Protein AF-A0A800IKE7-F1 (afdb_monomer)

Mean predicted aligned error: 17.9 Å

Foldseek 3Di:
DPVVVVVVVVVVVVVVVVVVVVVVVVCCVVPVPPPDDPPPDDVDPPPCPPQVAPPPVNLVVVCVVVVDDPVRNVVVVVVRVVVSVVSVCCCVPPVVVVVVVVVVVVVVVVCVVDDPVRNVVVVVVVVCVVVVVPPDDPPDDPDDDPDPDDD

Structure (mmCIF, N/CA/C/O backbone):
data_AF-A0A800IKE7-F1
#
_entry.id   AF-A0A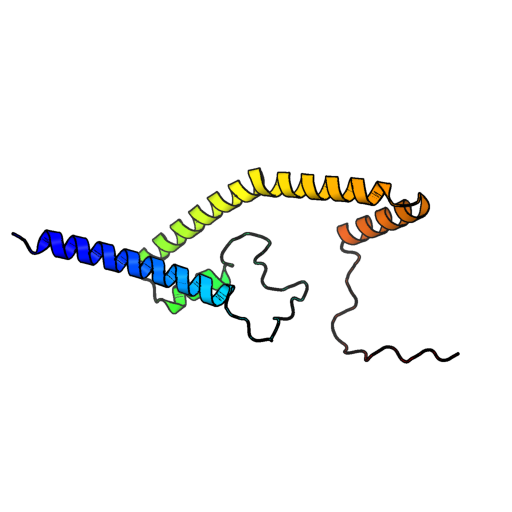800IKE7-F1
#
loop_
_atom_site.group_PDB
_atom_site.id
_atom_site.type_symbol
_atom_site.label_atom_id
_atom_site.label_alt_id
_atom_site.label_comp_id
_atom_site.label_asym_id
_atom_site.label_entity_id
_atom_site.label_seq_id
_atom_site.pdbx_PDB_ins_code
_atom_site.Cartn_x
_atom_site.Cartn_y
_atom_site.Cartn_z
_atom_site.occupancy
_atom_site.B_iso_or_equiv
_atom_site.auth_seq_id
_atom_site.auth_comp_id
_atom_site.auth_asym_id
_atom_site.auth_atom_id
_atom_site.pdbx_PDB_model_num
ATOM 1 N N . MET A 1 1 ? -0.892 15.966 49.482 1.00 48.06 1 MET A N 1
ATOM 2 C CA . MET A 1 1 ? -1.184 16.035 48.029 1.00 48.06 1 MET A CA 1
ATOM 3 C C . MET A 1 1 ? -0.095 15.297 47.233 1.00 48.06 1 MET A C 1
ATOM 5 O O . MET A 1 1 ? 0.552 15.897 46.388 1.00 48.06 1 MET A O 1
ATOM 9 N N . GLU A 1 2 ? 0.133 14.001 47.486 1.00 54.91 2 GLU A N 1
ATOM 10 C CA . GLU A 1 2 ? 1.191 13.219 46.795 1.00 54.91 2 GLU A CA 1
ATOM 11 C C . GLU A 1 2 ? 0.651 12.049 45.953 1.00 54.91 2 GLU A C 1
ATOM 13 O O . GLU A 1 2 ? 1.304 11.617 45.006 1.00 54.91 2 GLU A O 1
ATOM 18 N N . SER A 1 3 ? -0.581 11.592 46.199 1.00 59.31 3 SER A N 1
ATOM 19 C CA . SER A 1 3 ? -1.186 10.450 45.496 1.00 59.31 3 SER A CA 1
ATOM 20 C C . SER A 1 3 ? -1.571 10.732 44.036 1.00 59.31 3 SER A C 1
ATOM 22 O O . SER A 1 3 ? -1.661 9.799 43.240 1.00 59.31 3 SER A O 1
ATOM 24 N N . SER A 1 4 ? -1.759 12.000 43.644 1.00 60.19 4 SER A N 1
ATOM 25 C CA . SER A 1 4 ? -2.216 12.371 42.290 1.00 60.19 4 SER A CA 1
ATOM 26 C C . SER A 1 4 ? -1.124 12.270 41.218 1.00 60.19 4 SER A C 1
ATOM 28 O O . SER A 1 4 ? -1.417 12.014 40.054 1.00 60.19 4 SER A O 1
ATOM 30 N N . ARG A 1 5 ? 0.147 12.466 41.592 1.00 63.19 5 ARG A N 1
ATOM 31 C CA . ARG A 1 5 ? 1.283 12.385 40.652 1.00 63.19 5 ARG A CA 1
ATOM 32 C C . ARG A 1 5 ? 1.666 10.932 40.377 1.00 63.19 5 ARG A C 1
ATOM 34 O O . ARG A 1 5 ? 2.025 10.585 39.257 1.00 63.19 5 ARG A O 1
ATOM 41 N N . TRP A 1 6 ? 1.517 10.083 41.392 1.00 58.62 6 TRP A N 1
ATOM 42 C CA . TRP A 1 6 ? 1.746 8.644 41.302 1.00 58.62 6 TRP A CA 1
ATOM 43 C C . TRP A 1 6 ? 0.639 7.913 40.542 1.00 58.62 6 TRP A C 1
ATOM 45 O O . TRP A 1 6 ? 0.935 7.036 39.740 1.00 58.62 6 TRP A O 1
ATOM 55 N N . THR A 1 7 ? -0.622 8.312 40.719 1.00 65.00 7 THR A N 1
ATOM 56 C CA . THR A 1 7 ? -1.748 7.770 39.937 1.00 65.00 7 THR A CA 1
ATOM 57 C C . THR A 1 7 ? -1.680 8.173 38.465 1.00 65.00 7 THR A C 1
ATOM 59 O O . THR A 1 7 ? -1.923 7.330 37.608 1.00 65.00 7 THR A O 1
ATOM 62 N N . ALA A 1 8 ? -1.267 9.406 38.148 1.00 68.69 8 ALA A N 1
ATOM 63 C CA . ALA A 1 8 ? -1.031 9.828 36.765 1.00 68.69 8 ALA A CA 1
ATOM 64 C C . ALA A 1 8 ? 0.126 9.055 36.103 1.00 68.69 8 ALA A C 1
ATOM 66 O O . ALA A 1 8 ? 0.010 8.641 34.950 1.00 68.69 8 ALA A O 1
ATOM 67 N N . GLY A 1 9 ? 1.215 8.806 36.842 1.00 73.31 9 GLY A N 1
ATOM 68 C CA . GLY A 1 9 ? 2.322 7.963 36.377 1.00 73.31 9 GLY A CA 1
ATOM 69 C C . GLY A 1 9 ? 1.906 6.505 36.156 1.00 73.31 9 GLY A C 1
ATOM 70 O O . GLY A 1 9 ? 2.227 5.926 35.121 1.00 73.31 9 GLY A O 1
ATOM 71 N N . LEU A 1 10 ? 1.129 5.934 37.083 1.00 76.50 10 LEU A N 1
ATOM 72 C CA . LEU A 1 10 ? 0.569 4.584 36.963 1.00 76.50 10 LEU A CA 1
ATOM 73 C C . LEU A 1 10 ? -0.369 4.457 35.766 1.00 76.50 10 LEU A C 1
ATOM 75 O O . LEU A 1 10 ? -0.258 3.491 35.020 1.00 76.50 10 LEU A O 1
ATOM 79 N N . LEU A 1 11 ? -1.246 5.439 35.548 1.00 75.38 11 LEU A N 1
ATOM 80 C CA . LEU A 1 11 ? -2.133 5.452 34.391 1.00 75.38 11 LEU A CA 1
ATOM 81 C C . LEU A 1 11 ? -1.329 5.456 33.093 1.00 75.38 11 LEU A C 1
ATOM 83 O O . LEU A 1 11 ? -1.566 4.598 32.257 1.00 75.38 11 LEU A O 1
ATOM 87 N N . LEU A 1 12 ? -0.322 6.323 32.962 1.00 74.69 12 LEU A N 1
ATOM 88 C CA . LEU A 1 12 ? 0.545 6.371 31.779 1.00 74.69 12 LEU A CA 1
ATOM 89 C C . LEU A 1 12 ? 1.270 5.046 31.512 1.00 74.69 12 LEU A C 1
ATOM 91 O O . LEU A 1 12 ? 1.320 4.594 30.368 1.00 74.69 12 LEU A O 1
ATOM 95 N N . ILE A 1 13 ? 1.800 4.408 32.558 1.00 78.12 13 ILE A N 1
ATOM 96 C CA . ILE A 1 13 ? 2.467 3.105 32.448 1.00 78.12 13 ILE A CA 1
ATOM 97 C C . ILE A 1 13 ? 1.469 2.023 32.037 1.00 78.12 13 ILE A C 1
ATOM 99 O O . ILE A 1 13 ? 1.795 1.203 31.184 1.00 78.12 13 ILE A O 1
ATOM 103 N N . VAL A 1 14 ? 0.253 2.032 32.586 1.00 77.44 14 VAL A N 1
ATOM 104 C CA . VAL A 1 14 ? -0.795 1.071 32.227 1.00 77.44 14 VAL A CA 1
ATOM 105 C C . VAL A 1 14 ? -1.228 1.260 30.774 1.00 77.44 14 VAL A C 1
ATOM 107 O O . VAL A 1 14 ? -1.279 0.271 30.050 1.00 77.44 14 VAL A O 1
ATOM 110 N N . THR A 1 15 ? -1.459 2.488 30.295 1.00 73.69 15 THR A N 1
ATOM 111 C CA . THR A 1 15 ? -1.826 2.730 28.887 1.00 73.69 15 THR A CA 1
ATOM 112 C C . THR A 1 15 ? -0.694 2.353 27.934 1.00 73.69 15 THR A C 1
ATOM 114 O O . THR A 1 15 ? -0.939 1.763 26.883 1.00 73.69 15 THR A O 1
ATOM 117 N N . PHE A 1 16 ? 0.554 2.647 28.308 1.00 78.25 16 PHE A N 1
ATOM 118 C CA . PHE A 1 16 ? 1.730 2.278 27.524 1.00 78.25 16 PHE A CA 1
ATOM 119 C C . PHE A 1 16 ? 1.945 0.757 27.496 1.00 78.25 16 PHE A C 1
ATOM 121 O O . PHE A 1 16 ? 2.184 0.191 26.432 1.00 78.25 16 PHE A O 1
ATOM 128 N N . ALA A 1 17 ? 1.779 0.073 28.631 1.00 69.81 17 ALA A N 1
ATOM 129 C CA . ALA A 1 17 ? 1.829 -1.384 28.717 1.00 69.81 17 ALA A CA 1
ATOM 130 C C . ALA A 1 17 ? 0.691 -2.037 27.920 1.00 69.81 17 ALA A C 1
ATOM 132 O O . ALA A 1 17 ? 0.924 -3.045 27.253 1.00 69.81 17 ALA A O 1
ATOM 133 N N . LEU A 1 18 ? -0.508 -1.446 27.908 1.00 72.81 18 LEU A N 1
ATOM 134 C CA . LEU A 1 18 ? -1.625 -1.905 27.078 1.00 72.81 18 LEU A CA 1
ATOM 135 C C . LEU A 1 18 ? -1.301 -1.753 25.583 1.00 72.81 18 LEU A C 1
ATOM 137 O O . LEU A 1 18 ? -1.495 -2.692 24.813 1.00 72.81 18 LEU A O 1
ATOM 141 N N . GLY A 1 19 ? -0.724 -0.614 25.184 1.00 65.75 19 GLY A N 1
ATOM 142 C CA . GLY A 1 19 ? -0.274 -0.363 23.812 1.00 65.75 19 GLY A CA 1
ATOM 143 C C . GLY A 1 19 ? 0.835 -1.318 23.357 1.00 65.75 19 GLY A C 1
ATOM 144 O O . GLY A 1 19 ? 0.759 -1.878 22.262 1.00 65.75 19 GLY A O 1
ATOM 145 N N . LEU A 1 20 ? 1.828 -1.577 24.212 1.00 70.19 20 LEU A N 1
ATOM 146 C CA . LEU A 1 20 ? 2.895 -2.544 23.934 1.00 70.19 20 LEU A CA 1
ATOM 147 C C . LEU A 1 20 ? 2.385 -3.986 23.889 1.00 70.19 20 LEU A C 1
ATOM 149 O O . LEU A 1 20 ? 2.844 -4.759 23.053 1.00 70.19 20 LEU A O 1
ATOM 153 N N . SER A 1 21 ? 1.414 -4.345 24.731 1.00 62.50 21 SER A N 1
ATOM 154 C CA . SER A 1 21 ? 0.805 -5.681 24.728 1.00 62.50 21 SER A CA 1
ATOM 155 C C . SER A 1 21 ? 0.047 -5.937 23.426 1.00 62.50 21 SER A C 1
ATOM 157 O O . SER A 1 21 ? 0.202 -6.994 22.819 1.00 62.50 21 SER A O 1
ATOM 159 N N . ILE A 1 22 ? -0.703 -4.946 22.933 1.00 63.91 22 ILE A N 1
ATOM 160 C CA . ILE A 1 22 ? -1.395 -5.026 21.639 1.00 63.91 22 ILE A CA 1
ATOM 161 C C . ILE A 1 22 ? -0.376 -5.110 20.491 1.00 63.91 22 ILE A C 1
ATOM 163 O O . ILE A 1 22 ? -0.517 -5.954 19.606 1.00 63.91 22 ILE A O 1
ATOM 167 N N . GLY A 1 23 ? 0.701 -4.316 20.537 1.00 56.22 23 GLY A N 1
ATOM 168 C CA . GLY A 1 23 ? 1.795 -4.391 19.563 1.00 56.22 23 GLY A CA 1
ATOM 169 C C . GLY A 1 23 ? 2.517 -5.746 19.552 1.00 56.22 23 GLY A C 1
ATOM 170 O O . GLY A 1 23 ? 2.812 -6.283 18.484 1.00 56.22 23 GLY A O 1
ATOM 171 N N . PHE A 1 24 ? 2.748 -6.343 20.724 1.00 63.69 24 PHE A N 1
ATOM 172 C CA . PHE A 1 24 ? 3.419 -7.638 20.867 1.00 63.69 24 PHE A CA 1
ATOM 173 C C . PHE A 1 24 ? 2.524 -8.819 20.460 1.00 63.69 24 PHE A C 1
ATOM 175 O O . PHE A 1 24 ? 3.014 -9.791 19.885 1.00 63.69 24 PHE A O 1
ATOM 182 N N . ILE A 1 25 ? 1.208 -8.741 20.679 1.00 58.00 25 ILE A N 1
ATOM 183 C CA . ILE A 1 25 ? 0.248 -9.755 20.208 1.00 58.00 25 ILE A CA 1
ATOM 184 C C . ILE A 1 25 ? 0.143 -9.727 18.676 1.00 58.00 25 ILE A C 1
ATOM 186 O O . ILE A 1 25 ? 0.176 -10.779 18.038 1.00 58.00 25 ILE A O 1
ATOM 190 N N . VAL A 1 26 ? 0.135 -8.538 18.065 1.00 57.62 26 VAL A N 1
ATOM 191 C CA . VAL A 1 26 ? 0.180 -8.394 16.600 1.00 57.62 26 VAL A CA 1
ATOM 192 C C . VAL A 1 26 ? 1.508 -8.916 16.033 1.00 57.62 26 VAL A C 1
ATOM 194 O O . VAL A 1 26 ? 1.509 -9.625 15.027 1.00 57.62 26 VAL A O 1
ATOM 197 N N . HIS A 1 27 ? 2.637 -8.642 16.695 1.00 47.06 27 HIS A N 1
ATOM 198 C CA . HIS A 1 27 ? 3.950 -9.127 16.263 1.00 47.06 27 HIS A CA 1
ATOM 199 C C . HIS A 1 27 ? 4.106 -10.648 16.437 1.00 47.06 27 HIS A C 1
ATOM 201 O O . HIS A 1 27 ? 4.594 -11.327 15.539 1.00 47.06 27 HIS A O 1
ATOM 207 N N . SER A 1 28 ? 3.650 -11.224 17.550 1.00 51.03 28 SER A N 1
ATOM 208 C CA . SER A 1 28 ? 3.763 -12.668 17.790 1.00 51.03 28 SER A CA 1
ATOM 209 C C . SER A 1 28 ? 2.814 -13.491 16.907 1.00 51.03 28 SER A C 1
ATOM 211 O O . SER A 1 28 ? 3.212 -14.534 16.383 1.00 51.03 28 SER A O 1
ATOM 213 N N . GLN A 1 29 ? 1.600 -13.022 16.618 1.00 49.25 29 GLN A N 1
ATOM 214 C CA . GLN A 1 29 ? 0.705 -13.766 15.724 1.00 49.25 29 GLN A CA 1
ATOM 215 C C . GLN A 1 29 ? 1.088 -13.652 14.241 1.00 49.25 29 GLN A C 1
ATOM 217 O O . GLN A 1 29 ? 0.859 -14.604 13.494 1.00 49.25 29 GLN A O 1
ATOM 222 N N . LEU A 1 30 ? 1.726 -12.552 13.816 1.00 53.56 30 LEU A N 1
ATOM 223 C CA . LEU A 1 30 ? 2.210 -12.392 12.437 1.00 53.56 30 LEU A CA 1
ATOM 224 C C . LEU A 1 30 ? 3.610 -12.982 12.194 1.00 53.56 30 LEU A C 1
ATOM 226 O O . LEU A 1 30 ? 3.880 -13.397 11.069 1.00 53.56 30 LEU A O 1
ATOM 230 N N . PHE A 1 31 ? 4.480 -13.063 13.211 1.00 53.78 31 PHE A N 1
ATOM 231 C CA . PHE A 1 31 ? 5.877 -13.497 13.038 1.00 53.78 31 PHE A CA 1
ATOM 232 C C . PHE A 1 31 ? 6.273 -14.786 13.782 1.00 53.78 31 PHE A C 1
ATOM 234 O O . PHE A 1 31 ? 7.296 -15.368 13.432 1.00 53.78 31 PHE A O 1
ATOM 241 N N . THR A 1 32 ? 5.484 -15.289 14.744 1.00 47.56 32 THR A N 1
ATOM 242 C CA . THR A 1 32 ? 5.778 -16.553 15.470 1.00 47.56 32 THR A CA 1
ATOM 243 C C . THR A 1 32 ? 4.783 -17.692 15.220 1.00 47.56 32 THR A C 1
ATOM 245 O O . THR A 1 32 ? 4.807 -18.694 15.927 1.00 47.56 32 THR A O 1
ATOM 248 N N . SER A 1 33 ? 3.986 -17.637 14.147 1.00 44.41 33 SER A N 1
ATOM 249 C CA . SER A 1 33 ? 3.316 -18.841 13.618 1.00 44.41 33 SER A CA 1
ATOM 250 C C . SER A 1 33 ? 4.267 -19.604 12.689 1.00 44.41 33 SER A C 1
ATOM 252 O O . SER A 1 33 ? 4.089 -19.661 11.474 1.00 44.41 33 SER A O 1
ATOM 254 N N . GLY A 1 34 ? 5.324 -20.146 13.296 1.00 42.94 34 GLY A N 1
ATOM 255 C CA . GLY A 1 34 ? 6.309 -21.042 12.692 1.00 42.94 34 GLY A CA 1
ATOM 256 C C . GLY A 1 34 ? 5.906 -22.518 12.720 1.00 42.94 34 GLY A C 1
ATOM 257 O O . GLY A 1 34 ? 6.751 -23.367 12.467 1.00 42.94 34 GLY A O 1
ATOM 258 N N . ASP A 1 35 ? 4.639 -22.846 12.981 1.00 39.78 35 ASP A N 1
ATOM 259 C CA . ASP A 1 35 ? 4.132 -24.214 12.862 1.00 39.78 35 ASP A CA 1
ATOM 260 C C . ASP A 1 35 ? 3.600 -24.462 11.450 1.00 39.78 35 ASP A C 1
ATOM 262 O O . ASP A 1 35 ? 2.427 -24.236 11.172 1.00 39.78 35 ASP A O 1
ATOM 266 N N . GLY A 1 36 ? 4.497 -24.899 10.557 1.00 42.22 36 GLY A N 1
ATOM 267 C CA . GLY A 1 36 ? 4.347 -25.953 9.530 1.00 42.22 36 GLY A CA 1
ATOM 268 C C . GLY A 1 36 ? 3.102 -26.086 8.630 1.00 42.22 36 GLY A C 1
ATOM 269 O O . GLY A 1 36 ? 3.112 -26.917 7.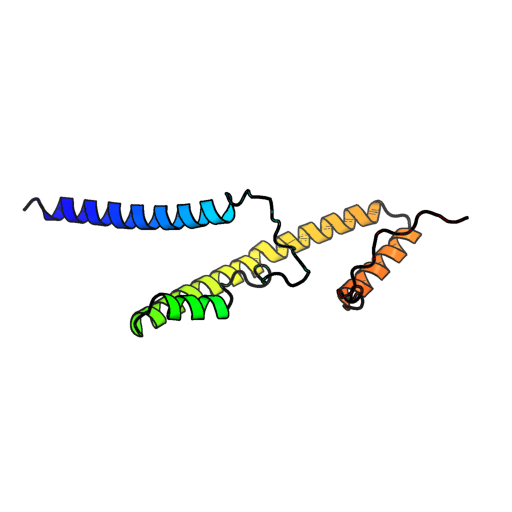725 1.00 42.22 36 GLY A O 1
ATOM 270 N N . ARG A 1 37 ? 2.037 -25.306 8.794 1.00 40.91 37 ARG A N 1
ATOM 271 C CA . ARG A 1 37 ? 0.800 -25.365 8.011 1.00 40.91 37 ARG A CA 1
ATOM 272 C C . ARG A 1 37 ? 0.632 -24.044 7.293 1.00 40.91 37 ARG A C 1
ATOM 274 O O . ARG A 1 37 ? -0.094 -23.155 7.721 1.00 40.91 37 ARG A O 1
ATOM 281 N N . ARG A 1 38 ? 1.341 -23.933 6.169 1.00 38.53 38 ARG A N 1
ATOM 282 C CA . ARG A 1 38 ? 1.147 -22.870 5.181 1.00 38.53 38 ARG A CA 1
ATOM 283 C C . ARG A 1 38 ? -0.356 -22.761 4.881 1.00 38.53 38 ARG A C 1
ATOM 285 O O . ARG A 1 38 ? -0.907 -23.729 4.351 1.00 38.53 38 ARG A O 1
ATOM 292 N N . PRO A 1 39 ? -1.027 -21.627 5.157 1.00 39.72 39 PRO A N 1
ATOM 293 C CA . PRO A 1 39 ? -2.328 -21.376 4.573 1.00 39.72 39 PRO A CA 1
ATOM 294 C C . PRO A 1 39 ? -2.104 -21.351 3.069 1.00 39.72 39 PRO A C 1
ATOM 296 O O . PRO A 1 39 ? -1.298 -20.577 2.546 1.00 39.72 39 PRO A O 1
ATOM 299 N N . GLN A 1 40 ? -2.755 -22.283 2.392 1.00 42.22 40 GLN A N 1
ATOM 300 C CA . GLN A 1 40 ? -2.712 -22.446 0.958 1.00 42.22 40 GLN A CA 1
ATOM 301 C C . GLN A 1 40 ? -3.254 -21.167 0.312 1.00 42.22 40 GLN A C 1
ATOM 303 O O . GLN A 1 40 ? -4.459 -20.980 0.168 1.00 42.22 40 GLN A O 1
ATOM 308 N N . GLY A 1 41 ? -2.340 -20.257 -0.030 1.00 34.16 41 GLY A N 1
ATOM 309 C CA . GLY A 1 41 ? -2.608 -19.037 -0.776 1.00 34.16 41 GLY A CA 1
ATOM 310 C C . GLY A 1 41 ? -3.071 -19.384 -2.184 1.00 34.16 41 GLY A C 1
ATOM 311 O O . GLY A 1 41 ? -2.284 -19.409 -3.127 1.00 34.16 41 GLY A O 1
ATOM 312 N N . GLY A 1 42 ? -4.360 -19.684 -2.323 1.00 36.22 42 GLY A N 1
ATOM 313 C CA . GLY A 1 42 ? -5.042 -19.618 -3.604 1.00 36.22 42 GLY A CA 1
ATOM 314 C C . GLY A 1 42 ? -5.034 -18.171 -4.126 1.00 36.22 42 GLY A C 1
ATOM 315 O O . GLY A 1 42 ? -4.987 -17.229 -3.331 1.00 36.22 42 GLY A O 1
ATOM 316 N N . PRO A 1 43 ? -5.109 -17.946 -5.448 1.00 39.66 43 PRO A N 1
ATOM 317 C CA . PRO A 1 43 ? -5.440 -16.641 -6.008 1.00 39.66 43 PRO A CA 1
ATOM 318 C C . PRO A 1 43 ? -6.884 -16.346 -5.593 1.00 39.66 43 PRO A C 1
ATOM 320 O O . PRO A 1 43 ? -7.820 -16.888 -6.174 1.00 39.66 43 PRO A O 1
ATOM 323 N N . GLY A 1 44 ? -7.044 -15.602 -4.502 1.00 41.16 44 GLY A N 1
ATOM 324 C CA . GLY A 1 44 ? -8.307 -15.488 -3.770 1.00 41.16 44 GLY A CA 1
ATOM 325 C C . GLY A 1 44 ? -8.170 -15.569 -2.246 1.00 41.16 44 GLY A C 1
ATOM 326 O O . GLY A 1 44 ? -9.185 -15.521 -1.560 1.00 41.16 44 GLY A O 1
ATOM 327 N N . GLY A 1 45 ? -6.949 -15.671 -1.699 1.00 34.47 45 GLY A N 1
ATOM 328 C CA . GLY A 1 45 ? -6.712 -15.396 -0.277 1.00 34.47 45 GLY A CA 1
ATOM 329 C C . GLY A 1 45 ? -7.270 -14.020 0.123 1.00 34.47 45 GLY A C 1
ATOM 330 O O . GLY A 1 45 ? -7.428 -13.169 -0.761 1.00 34.47 45 GLY A O 1
ATOM 331 N N . PRO A 1 46 ? -7.596 -13.793 1.414 1.00 40.12 46 PRO A N 1
ATOM 332 C CA . PRO A 1 46 ? -8.209 -12.550 1.872 1.00 40.12 46 PRO A CA 1
ATOM 333 C C . PRO A 1 46 ? -7.473 -11.374 1.244 1.00 40.12 46 PRO A C 1
ATOM 335 O O . PRO A 1 46 ? -6.244 -11.337 1.266 1.00 40.12 46 PRO A O 1
ATOM 338 N N . ASN A 1 47 ? -8.225 -10.480 0.608 1.00 41.16 47 ASN A N 1
ATOM 339 C CA . ASN A 1 47 ? -7.745 -9.331 -0.153 1.00 41.16 47 ASN A CA 1
ATOM 340 C C . ASN A 1 47 ? -7.038 -8.307 0.766 1.00 41.16 47 ASN A C 1
ATOM 342 O O . ASN A 1 47 ? -7.422 -7.150 0.843 1.00 41.16 47 ASN A O 1
ATOM 346 N N . ILE A 1 48 ? -5.976 -8.703 1.468 1.00 42.62 48 ILE A N 1
ATOM 347 C CA . ILE A 1 48 ? -5.122 -7.816 2.268 1.00 42.62 48 ILE A CA 1
ATOM 348 C C . ILE A 1 48 ? -4.342 -6.872 1.323 1.00 42.62 48 ILE A C 1
ATOM 350 O O . ILE A 1 48 ? -3.889 -5.795 1.706 1.00 42.62 48 ILE A O 1
ATOM 354 N N . GLY A 1 49 ? -4.241 -7.233 0.037 1.00 41.28 49 GLY A N 1
ATOM 355 C CA . GLY A 1 49 ? -3.478 -6.503 -0.972 1.00 41.28 49 GLY A CA 1
ATOM 356 C C . GLY A 1 49 ? -4.187 -5.320 -1.634 1.00 41.28 49 GLY A C 1
ATOM 357 O O . GLY A 1 49 ? -3.504 -4.365 -2.007 1.00 41.28 49 GLY A O 1
ATOM 358 N N . ARG A 1 50 ? -5.520 -5.322 -1.786 1.00 46.44 50 ARG A N 1
ATOM 359 C CA . ARG A 1 50 ? -6.157 -4.315 -2.657 1.00 46.44 50 ARG A CA 1
ATOM 360 C C . ARG A 1 50 ? -6.308 -2.943 -2.006 1.00 46.44 50 ARG A C 1
ATOM 362 O O . ARG A 1 50 ? -6.281 -1.944 -2.713 1.00 46.44 50 ARG A O 1
ATOM 369 N N . GLU A 1 51 ? -6.344 -2.872 -0.680 1.00 50.22 51 GLU A N 1
ATOM 370 C CA . GLU A 1 51 ? -6.823 -1.643 -0.045 1.00 50.22 51 GLU A CA 1
ATOM 371 C C . GLU A 1 51 ? -6.111 -1.269 1.262 1.00 50.22 51 GLU A C 1
ATOM 373 O O . GLU A 1 51 ? -6.156 -0.110 1.647 1.00 50.22 51 GLU A O 1
ATOM 378 N N . GLY A 1 52 ? -5.404 -2.177 1.949 1.00 49.47 52 GLY A N 1
ATOM 379 C CA . GLY A 1 52 ? -4.827 -1.854 3.270 1.00 49.47 52 GLY A CA 1
ATOM 380 C C . GLY A 1 52 ? -5.885 -1.513 4.330 1.00 49.47 52 GLY A C 1
ATOM 381 O O . GLY A 1 52 ? -5.545 -1.160 5.450 1.00 49.47 52 GLY A O 1
ATOM 382 N N . LEU A 1 53 ? -7.161 -1.641 3.971 1.00 57.44 53 LEU A N 1
ATOM 383 C CA . LEU A 1 53 ? -8.295 -1.564 4.861 1.00 57.44 53 LEU A CA 1
ATOM 384 C C . LEU A 1 53 ? -8.433 -2.885 5.609 1.00 57.44 53 LEU A C 1
ATOM 386 O O . LEU A 1 53 ? -8.301 -3.965 5.025 1.00 57.44 53 LEU A O 1
ATOM 390 N N . ILE A 1 54 ? -8.844 -2.784 6.869 1.00 60.00 54 ILE A N 1
ATOM 391 C CA . ILE A 1 54 ? -9.628 -3.842 7.493 1.00 60.00 54 ILE A CA 1
ATOM 392 C C . ILE A 1 54 ? -10.841 -4.089 6.584 1.00 60.00 54 ILE A C 1
ATOM 394 O O . ILE A 1 54 ? -11.608 -3.152 6.342 1.00 60.00 54 ILE A O 1
ATOM 398 N N . PRO A 1 55 ? -11.013 -5.301 6.029 1.00 63.00 55 PRO A N 1
ATOM 399 C CA . PRO A 1 55 ? -12.141 -5.569 5.154 1.00 63.00 55 PRO A CA 1
ATOM 400 C C . PRO A 1 55 ? -13.442 -5.284 5.925 1.00 63.00 55 PRO A C 1
ATOM 402 O O . PRO A 1 55 ? -13.488 -5.592 7.116 1.00 63.00 55 PRO A O 1
ATOM 405 N N . PRO A 1 56 ? -14.494 -4.732 5.286 1.00 64.12 56 PRO A N 1
ATOM 406 C CA . PRO A 1 56 ? -15.789 -4.476 5.929 1.00 64.12 56 PRO A CA 1
ATOM 407 C C . PRO A 1 56 ? -16.263 -5.593 6.885 1.00 64.12 56 PRO A C 1
ATOM 409 O O . PRO A 1 56 ? -16.572 -5.279 8.035 1.00 64.12 56 PRO A O 1
ATOM 412 N N . PRO A 1 57 ? -16.166 -6.894 6.521 1.00 69.25 57 PRO A N 1
ATOM 413 C CA . PRO A 1 57 ? -16.550 -7.983 7.423 1.00 69.25 57 PRO A CA 1
ATOM 414 C C . PRO A 1 57 ? -15.707 -8.112 8.700 1.00 69.25 57 PRO A C 1
ATOM 416 O O . PRO A 1 57 ? -16.145 -8.760 9.640 1.00 69.25 57 PRO A O 1
ATOM 419 N N . LEU A 1 58 ? -14.492 -7.564 8.765 1.00 71.81 58 LEU A N 1
ATOM 420 C CA . LEU A 1 58 ? -13.679 -7.554 9.985 1.00 71.81 58 LEU A CA 1
ATOM 421 C C . LEU A 1 58 ? -14.022 -6.352 10.881 1.00 71.81 58 LEU A C 1
ATOM 423 O O . LEU A 1 58 ? -13.992 -6.496 12.098 1.00 71.81 58 LEU A O 1
ATOM 427 N N . ARG A 1 59 ? -14.425 -5.211 10.306 1.00 71.50 59 ARG A N 1
ATOM 428 C CA . ARG A 1 59 ? -14.918 -4.043 11.060 1.00 71.50 59 ARG A CA 1
ATOM 429 C C . ARG A 1 59 ? -16.217 -4.370 11.799 1.00 71.50 59 ARG A C 1
ATOM 431 O O . ARG A 1 59 ? -16.317 -4.131 12.997 1.00 71.50 59 ARG A O 1
ATOM 438 N N . GLU A 1 60 ? -17.169 -4.984 11.102 1.00 76.62 60 GLU A N 1
ATOM 439 C CA . GLU A 1 60 ? -18.446 -5.430 11.681 1.00 76.62 60 GLU A CA 1
ATOM 440 C C . GLU A 1 60 ? -18.225 -6.448 12.807 1.00 76.62 60 GLU A C 1
ATOM 442 O O . GLU A 1 60 ? -18.765 -6.291 13.897 1.00 76.62 60 GLU A O 1
ATOM 447 N N . ARG A 1 61 ? -17.314 -7.409 12.605 1.00 79.00 61 ARG A N 1
ATOM 448 C CA . ARG A 1 61 ? -16.940 -8.382 13.643 1.00 79.00 61 ARG A CA 1
ATOM 449 C C . ARG A 1 61 ? -16.325 -7.746 14.884 1.00 79.00 61 ARG A C 1
ATOM 451 O O . ARG A 1 61 ? -16.535 -8.265 15.972 1.00 79.00 61 ARG A O 1
ATOM 458 N N . ILE A 1 62 ? -15.547 -6.671 14.748 1.00 80.19 62 ILE A N 1
ATOM 459 C CA . ILE A 1 62 ? -14.974 -5.967 15.905 1.00 80.19 62 ILE A CA 1
ATOM 460 C C . ILE A 1 62 ? -16.087 -5.269 16.691 1.00 80.19 62 ILE A C 1
ATOM 462 O O . ILE A 1 62 ? -16.141 -5.403 17.912 1.00 80.19 62 ILE A O 1
ATOM 466 N N . ASN A 1 63 ? -17.006 -4.602 15.990 1.00 77.81 63 ASN A N 1
ATOM 467 C CA . ASN A 1 63 ? -18.152 -3.937 16.609 1.00 77.81 63 ASN A CA 1
ATOM 468 C C . ASN A 1 63 ? -19.061 -4.925 17.357 1.00 77.81 63 ASN A C 1
ATOM 470 O O . ASN A 1 63 ? -19.518 -4.610 18.452 1.00 77.81 63 ASN A O 1
ATOM 474 N N . GLU A 1 64 ? -19.304 -6.105 16.781 1.00 80.94 64 GLU A N 1
ATOM 475 C CA . GLU A 1 64 ? -20.112 -7.171 17.389 1.00 80.94 64 GLU A CA 1
ATOM 476 C C . GLU A 1 64 ? -19.389 -7.889 18.531 1.00 80.94 64 GLU A C 1
ATOM 478 O O . GLU A 1 64 ? -20.013 -8.292 19.503 1.00 80.94 64 GLU A O 1
ATOM 483 N N . LYS A 1 65 ? -18.070 -8.091 18.429 1.00 86.44 65 LYS A N 1
ATOM 484 C CA . LYS A 1 65 ? -17.326 -8.874 19.424 1.00 86.44 65 LYS A CA 1
ATOM 485 C C . LYS A 1 65 ? -16.987 -8.082 20.684 1.00 86.44 65 LYS A C 1
ATOM 487 O O . LYS A 1 65 ? -16.737 -8.698 21.718 1.00 86.44 65 LYS A O 1
ATOM 492 N N . LEU A 1 66 ? -16.914 -6.756 20.575 1.00 89.50 66 LEU A N 1
ATOM 493 C CA . LEU A 1 66 ? -16.541 -5.854 21.667 1.00 89.50 66 LEU A CA 1
ATOM 494 C C . LEU A 1 66 ? -17.735 -5.113 22.279 1.00 89.50 66 LEU A C 1
ATOM 496 O O . LEU A 1 66 ? -17.515 -4.311 23.181 1.00 89.50 66 LEU A O 1
ATOM 500 N N . ASP A 1 67 ? -18.956 -5.362 21.789 1.00 90.38 67 ASP A N 1
ATOM 501 C CA . ASP A 1 67 ? -20.194 -4.727 22.262 1.00 90.38 67 ASP A CA 1
ATOM 502 C C . ASP A 1 67 ? -20.056 -3.201 22.420 1.00 90.38 67 ASP A C 1
ATOM 504 O O . ASP A 1 67 ? -20.414 -2.617 23.443 1.00 90.38 67 ASP A O 1
ATOM 508 N N . LEU A 1 68 ? -19.493 -2.545 21.397 1.00 87.25 68 LEU A N 1
ATOM 509 C CA . LEU A 1 68 ? -19.247 -1.101 21.435 1.00 87.25 68 LEU A CA 1
ATOM 510 C C . LEU A 1 68 ? -20.562 -0.326 21.581 1.00 87.25 68 LEU A C 1
ATOM 512 O O . LEU A 1 68 ? -21.527 -0.594 20.854 1.00 87.25 68 LEU A O 1
ATOM 516 N N . THR A 1 69 ? -20.572 0.687 22.454 1.00 91.50 69 THR A N 1
ATOM 517 C CA . THR A 1 69 ? -21.701 1.625 22.545 1.00 91.50 69 THR A CA 1
ATOM 518 C C . THR A 1 69 ? -21.865 2.402 21.229 1.00 91.50 69 THR A C 1
ATOM 520 O O . THR A 1 69 ? -20.923 2.467 20.427 1.00 91.50 69 THR A O 1
ATOM 523 N N . PRO A 1 70 ? -23.036 3.014 20.969 1.00 90.56 70 PRO A N 1
ATOM 524 C CA . PRO A 1 70 ? -23.250 3.812 19.761 1.00 90.56 70 PRO A CA 1
ATOM 525 C C . PRO A 1 70 ? -22.185 4.899 19.555 1.00 90.56 70 PRO A C 1
ATOM 527 O O . PRO A 1 70 ? -21.667 5.053 18.451 1.00 90.56 70 PRO A O 1
ATOM 530 N N . GLU A 1 71 ? -21.792 5.587 20.626 1.00 90.06 71 GLU A N 1
ATOM 531 C CA . GLU A 1 71 ? -20.792 6.658 20.596 1.00 90.06 71 GLU A CA 1
ATOM 532 C C . GLU A 1 71 ? -19.392 6.106 20.294 1.00 90.06 71 GLU A C 1
ATOM 534 O O . GLU A 1 71 ? -18.648 6.675 19.495 1.00 90.06 71 GLU A O 1
ATOM 539 N N . GLN A 1 72 ? -19.037 4.960 20.886 1.00 87.69 72 GLN A N 1
ATOM 540 C CA . GLN A 1 72 ? -17.763 4.284 20.623 1.00 87.69 72 GLN A CA 1
ATOM 541 C C . GLN A 1 72 ? -17.671 3.784 19.183 1.00 87.69 72 GLN A C 1
ATOM 543 O O . GLN A 1 72 ? -16.607 3.865 18.572 1.00 87.69 72 GLN A O 1
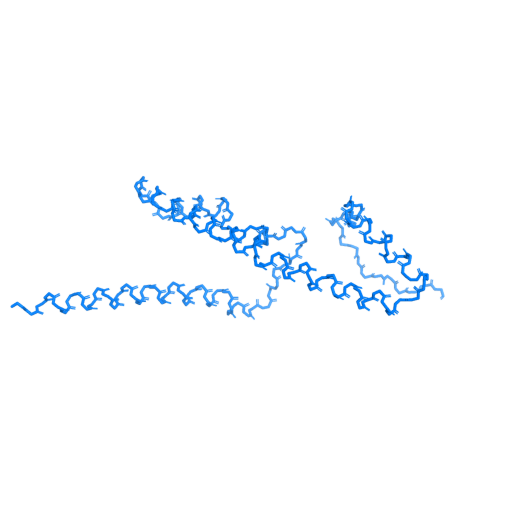ATOM 548 N N . ARG A 1 73 ? -18.779 3.280 18.630 1.00 88.50 73 ARG A N 1
ATOM 549 C CA . ARG A 1 73 ? -18.852 2.839 17.236 1.00 88.50 73 ARG A CA 1
ATOM 550 C C . ARG A 1 73 ? -18.632 4.004 16.281 1.00 88.50 73 ARG A C 1
ATOM 552 O O . ARG A 1 73 ? -17.879 3.862 15.325 1.00 88.50 73 ARG A O 1
ATOM 559 N N . GLU A 1 74 ? -19.246 5.149 16.551 1.00 89.62 74 GLU A N 1
ATOM 560 C CA . GLU A 1 74 ? -19.070 6.333 15.715 1.00 89.62 74 GLU A CA 1
ATOM 561 C C . GLU A 1 74 ? -17.615 6.830 15.723 1.00 89.62 74 GLU A C 1
ATOM 563 O O . GLU A 1 74 ? -17.047 7.120 14.669 1.00 89.62 74 GLU A O 1
ATOM 568 N N . GLU A 1 75 ? -16.982 6.870 16.898 1.00 88.38 75 GLU A N 1
ATOM 569 C CA . GLU A 1 75 ? -15.572 7.250 17.023 1.00 88.38 75 GLU A CA 1
ATOM 570 C C . GLU A 1 75 ? -14.652 6.247 16.311 1.00 88.38 75 GLU A C 1
ATOM 572 O O . GLU A 1 75 ? -13.765 6.631 15.547 1.00 88.38 75 GLU A O 1
ATOM 577 N N . PHE A 1 76 ? -14.901 4.950 16.504 1.00 86.12 76 PHE A N 1
ATOM 578 C CA . PHE A 1 76 ? -14.176 3.873 15.835 1.00 86.12 76 PHE A CA 1
ATOM 579 C C . PHE A 1 76 ? -14.270 4.004 14.311 1.00 86.12 76 PHE A C 1
ATOM 581 O O . PHE A 1 76 ? -13.261 3.944 13.605 1.00 86.12 76 PHE A O 1
ATOM 588 N N . ASP A 1 77 ? -15.468 4.267 13.800 1.00 86.44 77 ASP A N 1
ATOM 589 C CA . ASP A 1 77 ? -15.723 4.453 12.378 1.00 86.44 77 ASP A CA 1
ATOM 590 C C . ASP A 1 77 ? -14.977 5.668 11.810 1.00 86.44 77 ASP A C 1
ATOM 592 O O . ASP A 1 77 ? -14.395 5.580 10.723 1.00 86.44 77 ASP A O 1
ATOM 596 N N . ARG A 1 78 ? -14.929 6.776 12.561 1.00 89.31 78 ARG A N 1
ATOM 597 C CA . ARG A 1 78 ? -14.163 7.973 12.185 1.00 89.31 78 ARG A CA 1
ATOM 598 C C . ARG A 1 78 ? -12.662 7.687 12.105 1.00 89.31 78 ARG A C 1
ATOM 600 O O . ARG A 1 78 ? -12.049 8.014 11.088 1.00 89.31 78 ARG A O 1
ATOM 607 N N . ILE A 1 79 ? -12.090 7.006 13.102 1.00 88.81 79 ILE A N 1
ATOM 608 C CA . ILE A 1 79 ? -10.665 6.627 13.117 1.00 88.81 79 ILE A CA 1
ATOM 609 C C . ILE A 1 79 ? -10.313 5.762 11.901 1.00 88.81 79 ILE A C 1
ATOM 611 O O . ILE A 1 79 ? -9.307 6.000 11.226 1.00 88.81 79 ILE A O 1
ATOM 615 N N . PHE A 1 80 ? -11.143 4.764 11.592 1.00 85.62 80 PHE A N 1
ATOM 616 C CA . PHE A 1 80 ? -10.901 3.881 10.452 1.00 85.62 80 PHE A CA 1
ATOM 617 C C . PHE A 1 80 ? -10.992 4.608 9.119 1.00 85.62 80 PHE A C 1
ATOM 619 O O . PHE A 1 80 ? -10.182 4.352 8.227 1.00 85.62 80 PHE A O 1
ATOM 626 N N . GLU A 1 81 ? -11.947 5.520 8.977 1.00 87.44 81 GLU A N 1
ATOM 627 C CA . GLU A 1 81 ? -12.107 6.299 7.759 1.00 87.44 81 GLU A CA 1
ATOM 628 C C . GLU A 1 81 ? -10.947 7.291 7.554 1.00 87.44 81 GLU A C 1
ATOM 630 O O . GLU A 1 81 ? -10.453 7.444 6.433 1.00 87.44 81 GLU A O 1
ATOM 635 N N . ASP A 1 82 ? -10.433 7.901 8.622 1.00 89.25 82 ASP A N 1
ATOM 636 C CA . ASP A 1 82 ? -9.215 8.716 8.559 1.00 89.25 82 ASP A CA 1
ATOM 637 C C . ASP A 1 82 ? -7.992 7.896 8.157 1.00 89.25 82 ASP A C 1
ATOM 639 O O . ASP A 1 82 ? -7.263 8.262 7.226 1.00 89.25 82 ASP A O 1
ATOM 643 N N . HIS A 1 83 ? -7.798 6.741 8.793 1.00 86.25 83 HIS A N 1
ATOM 644 C CA . HIS A 1 83 ? -6.715 5.830 8.445 1.00 86.25 83 HIS A CA 1
ATOM 645 C C . HIS A 1 83 ? -6.814 5.358 6.986 1.00 86.25 83 HIS A C 1
ATOM 647 O O . HIS A 1 83 ? -5.808 5.286 6.267 1.00 86.25 83 HIS A O 1
ATOM 653 N N . ARG A 1 84 ? -8.040 5.093 6.517 1.00 85.25 84 ARG A N 1
ATOM 654 C CA . ARG A 1 84 ? -8.340 4.740 5.128 1.00 85.25 84 ARG A CA 1
ATOM 655 C C . ARG A 1 84 ? -7.853 5.821 4.174 1.00 85.25 84 ARG A C 1
ATOM 657 O O . ARG A 1 84 ? -7.131 5.520 3.222 1.00 85.25 84 ARG A O 1
ATOM 664 N N . ARG A 1 85 ? -8.227 7.076 4.430 1.00 88.81 85 ARG A N 1
ATOM 665 C CA . ARG A 1 85 ? -7.828 8.226 3.609 1.00 88.81 85 ARG A CA 1
ATOM 666 C C . ARG A 1 85 ? -6.313 8.375 3.549 1.00 88.81 85 ARG A C 1
ATOM 668 O O . ARG A 1 85 ? -5.761 8.449 2.452 1.00 88.81 85 ARG A O 1
ATOM 675 N N . GLN A 1 86 ? -5.641 8.345 4.697 1.00 86.00 86 GLN A N 1
ATOM 676 C CA . GLN A 1 86 ? -4.182 8.469 4.769 1.00 86.00 86 GLN A CA 1
ATOM 677 C C . GLN A 1 86 ? -3.480 7.350 3.990 1.00 86.00 86 GLN A C 1
ATOM 679 O O . GLN A 1 86 ? -2.572 7.603 3.197 1.00 86.00 86 GLN A O 1
ATOM 684 N N . THR A 1 87 ? -3.949 6.112 4.146 1.00 83.19 87 THR A N 1
ATOM 685 C CA . THR A 1 87 ? -3.383 4.953 3.446 1.00 83.19 87 THR A CA 1
ATOM 686 C C . THR A 1 87 ? -3.611 5.027 1.937 1.00 83.19 87 THR A C 1
ATOM 688 O O . THR A 1 87 ? -2.716 4.677 1.166 1.00 83.19 87 THR A O 1
ATOM 691 N N . MET A 1 88 ? -4.774 5.510 1.488 1.00 87.06 88 MET A N 1
ATOM 692 C CA . MET A 1 88 ? -5.047 5.713 0.062 1.00 87.06 88 MET A CA 1
ATOM 693 C C . MET A 1 88 ? -4.109 6.750 -0.560 1.00 87.06 88 MET A C 1
ATOM 695 O O . MET A 1 88 ? -3.590 6.504 -1.649 1.00 87.06 88 MET A O 1
ATOM 699 N N . VAL A 1 89 ? -3.847 7.857 0.139 1.00 90.69 89 VAL A N 1
ATOM 700 C CA . VAL A 1 89 ? -2.893 8.890 -0.298 1.00 90.69 89 VAL A CA 1
ATOM 701 C C . VAL A 1 89 ? -1.488 8.300 -0.423 1.00 90.69 89 VAL A C 1
ATOM 703 O O . VAL A 1 89 ? -0.902 8.337 -1.502 1.00 90.69 89 VAL A O 1
ATOM 706 N N . LEU A 1 90 ? -0.981 7.639 0.625 1.00 86.69 90 LEU A N 1
ATOM 707 C CA . LEU A 1 90 ? 0.336 6.986 0.595 1.00 86.69 90 LEU A CA 1
ATOM 708 C C . LEU A 1 90 ? 0.455 5.971 -0.549 1.00 86.69 90 LEU A C 1
ATOM 710 O O . LEU A 1 90 ? 1.466 5.916 -1.255 1.00 86.69 90 LEU A O 1
ATOM 714 N N . ARG A 1 91 ? -0.589 5.162 -0.755 1.00 84.94 91 ARG A N 1
ATOM 715 C CA . ARG A 1 91 ? -0.615 4.172 -1.833 1.00 84.94 91 ARG A CA 1
ATOM 716 C C . ARG A 1 91 ? -0.559 4.824 -3.205 1.00 84.94 91 ARG A C 1
ATOM 718 O O . ARG A 1 91 ? 0.228 4.378 -4.035 1.00 84.94 91 ARG A O 1
ATOM 725 N N . ARG A 1 92 ? -1.400 5.826 -3.450 1.00 90.00 92 ARG A N 1
ATOM 726 C CA . ARG A 1 92 ? -1.508 6.499 -4.747 1.00 90.00 92 ARG A CA 1
ATOM 727 C C . ARG A 1 92 ? -0.243 7.281 -5.085 1.00 90.00 92 ARG A C 1
ATOM 729 O O . ARG A 1 92 ? 0.235 7.176 -6.209 1.00 90.00 92 ARG A O 1
ATOM 736 N N . ASP A 1 93 ? 0.288 8.022 -4.121 1.00 90.81 93 ASP A N 1
ATOM 737 C CA . ASP A 1 93 ? 1.270 9.067 -4.411 1.00 90.81 93 ASP A CA 1
ATOM 738 C C . ASP A 1 93 ? 2.711 8.579 -4.241 1.00 90.81 93 ASP A C 1
ATOM 740 O O . ASP A 1 93 ? 3.617 9.087 -4.897 1.00 90.81 93 ASP A O 1
ATOM 744 N N . ILE A 1 94 ? 2.933 7.562 -3.401 1.00 89.00 94 ILE A N 1
ATOM 745 C CA . ILE A 1 94 ? 4.279 7.063 -3.093 1.00 89.00 94 ILE A CA 1
ATOM 746 C C . ILE A 1 94 ? 4.454 5.632 -3.595 1.00 89.00 94 ILE A C 1
ATOM 748 O O . ILE A 1 94 ? 5.357 5.345 -4.383 1.00 89.00 94 ILE A O 1
ATOM 752 N N . ILE A 1 95 ? 3.581 4.719 -3.167 1.00 86.50 95 ILE A N 1
ATOM 753 C CA . ILE A 1 95 ? 3.801 3.283 -3.379 1.00 86.50 95 ILE A CA 1
ATOM 754 C C . ILE A 1 95 ? 3.563 2.889 -4.842 1.00 86.50 95 ILE A C 1
ATOM 756 O O . ILE A 1 95 ? 4.399 2.204 -5.433 1.00 86.50 95 ILE A O 1
ATOM 760 N N . GLN A 1 96 ? 2.446 3.306 -5.446 1.00 87.25 96 GLN A N 1
ATOM 761 C CA . GLN A 1 96 ? 2.107 2.944 -6.827 1.00 87.25 96 GLN A CA 1
ATOM 762 C C . GLN A 1 96 ? 3.158 3.422 -7.846 1.00 87.25 96 GLN A C 1
ATOM 764 O O . GLN A 1 96 ? 3.605 2.589 -8.639 1.00 87.25 96 GLN A O 1
ATOM 769 N N . PRO A 1 97 ? 3.628 4.686 -7.821 1.00 92.12 97 PRO A N 1
ATOM 770 C CA . PRO A 1 97 ? 4.642 5.155 -8.767 1.00 92.12 97 PRO A CA 1
ATOM 771 C C . PRO A 1 97 ? 5.961 4.388 -8.649 1.00 92.12 97 PRO A C 1
ATOM 773 O O . PRO A 1 97 ? 6.568 4.016 -9.659 1.00 92.12 97 PRO A O 1
ATOM 776 N N . GLN A 1 98 ? 6.392 4.089 -7.420 1.00 89.44 98 GLN A N 1
ATOM 777 C CA . GLN A 1 98 ? 7.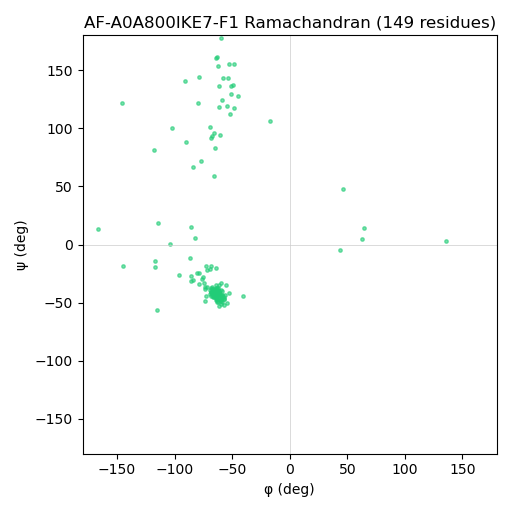612 3.319 -7.173 1.00 89.44 98 GLN A CA 1
ATOM 778 C C . GLN A 1 98 ? 7.478 1.873 -7.657 1.00 89.44 98 GLN A C 1
ATOM 780 O O . GLN A 1 98 ? 8.370 1.362 -8.338 1.00 89.44 98 GLN A O 1
ATOM 785 N N . GLN A 1 99 ? 6.348 1.220 -7.371 1.00 86.75 99 GLN A N 1
ATOM 786 C CA . GLN A 1 99 ? 6.078 -0.133 -7.860 1.00 86.75 99 GLN A CA 1
ATOM 787 C C . GLN A 1 99 ? 6.033 -0.191 -9.385 1.00 86.75 99 GLN A C 1
ATOM 789 O O . GLN A 1 99 ? 6.582 -1.122 -9.981 1.00 86.75 99 GLN A O 1
ATOM 794 N N . GLN A 1 100 ? 5.405 0.796 -10.025 1.00 88.31 100 GLN A N 1
ATOM 795 C CA . GLN A 1 100 ? 5.335 0.866 -11.477 1.00 88.31 100 GLN A CA 1
ATOM 796 C C . GLN A 1 100 ? 6.729 1.036 -12.082 1.00 88.31 100 GLN A C 1
ATOM 798 O O . GLN A 1 100 ? 7.110 0.260 -12.955 1.00 88.31 100 GLN A O 1
ATOM 803 N N . THR A 1 101 ? 7.530 1.947 -11.528 1.00 93.31 101 THR A N 1
ATOM 804 C CA . THR A 1 101 ? 8.926 2.163 -11.936 1.00 93.31 101 THR A CA 1
ATOM 805 C C . THR A 1 101 ? 9.755 0.884 -11.815 1.00 93.31 101 THR A C 1
ATOM 807 O O . THR A 1 101 ? 10.459 0.500 -12.752 1.00 93.31 101 THR A O 1
ATOM 810 N N . LEU A 1 102 ? 9.651 0.180 -10.685 1.00 93.00 102 LEU A N 1
ATOM 811 C CA . LEU A 1 102 ? 10.374 -1.070 -10.458 1.00 93.00 102 LEU A CA 1
ATOM 812 C C . LEU A 1 102 ? 9.942 -2.159 -11.449 1.00 93.00 102 LEU A C 1
ATOM 814 O O . LEU A 1 102 ? 10.783 -2.840 -12.037 1.00 93.00 102 LEU A O 1
ATOM 818 N N . THR A 1 103 ? 8.634 -2.293 -11.666 1.00 89.62 103 THR A N 1
ATOM 819 C CA . THR A 1 103 ? 8.057 -3.278 -12.587 1.00 89.62 103 THR A CA 1
ATOM 820 C C . THR A 1 103 ? 8.470 -3.002 -14.031 1.00 89.62 103 THR A C 1
ATOM 822 O O . THR A 1 103 ? 8.805 -3.929 -14.771 1.00 89.62 103 THR A O 1
ATOM 825 N N . ASP A 1 104 ? 8.469 -1.736 -14.443 1.00 92.69 104 ASP A N 1
ATOM 826 C CA . ASP A 1 104 ? 8.861 -1.323 -15.787 1.00 92.69 104 ASP A CA 1
ATOM 827 C C . ASP A 1 104 ? 10.371 -1.507 -16.008 1.00 92.69 104 ASP A C 1
ATOM 829 O O . ASP A 1 104 ? 10.780 -2.017 -17.053 1.00 92.69 104 ASP A O 1
ATOM 833 N N . SER A 1 105 ? 11.198 -1.215 -14.999 1.00 93.88 105 SER A N 1
ATOM 834 C CA . SER A 1 105 ? 12.643 -1.486 -15.021 1.00 93.88 105 SER A CA 1
ATOM 835 C C . SER A 1 105 ? 12.949 -2.982 -15.140 1.00 93.88 105 SER A C 1
ATOM 837 O O . SER A 1 105 ? 13.712 -3.399 -16.017 1.00 93.88 105 SER A O 1
ATOM 839 N N . LEU A 1 106 ? 12.31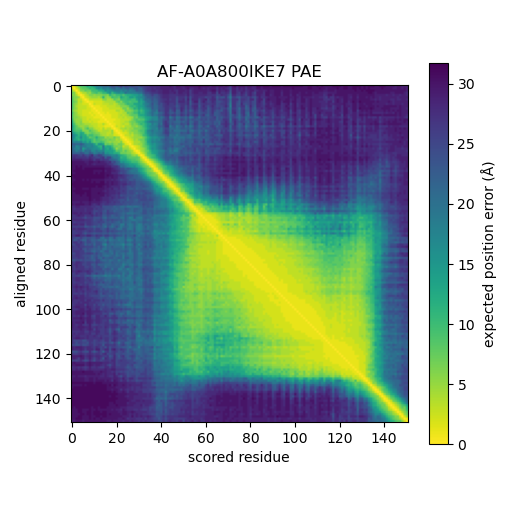4 -3.813 -14.307 1.00 92.00 106 LEU A N 1
ATOM 840 C CA . LEU A 1 106 ? 12.464 -5.268 -14.356 1.00 92.00 106 LEU A CA 1
ATOM 841 C C . LEU A 1 106 ? 12.055 -5.821 -15.724 1.00 92.00 106 LEU A C 1
ATOM 843 O O . LEU A 1 106 ? 12.757 -6.652 -16.305 1.00 92.00 106 LEU A O 1
ATOM 847 N N . ARG A 1 107 ? 10.939 -5.328 -16.265 1.00 89.69 107 ARG A N 1
ATOM 848 C CA . ARG A 1 107 ? 10.462 -5.692 -17.598 1.00 89.69 107 ARG A CA 1
ATOM 849 C C . ARG A 1 107 ? 11.484 -5.335 -18.668 1.00 89.69 107 ARG A C 1
ATOM 851 O O . ARG A 1 107 ? 11.828 -6.206 -19.455 1.00 89.69 107 ARG A O 1
ATOM 858 N N . ALA A 1 108 ? 11.987 -4.103 -18.688 1.00 93.75 108 ALA A N 1
ATOM 859 C CA . ALA A 1 108 ? 12.966 -3.673 -19.683 1.00 93.75 108 ALA A CA 1
ATOM 860 C C . ALA A 1 108 ? 14.240 -4.531 -19.634 1.00 93.75 108 ALA A C 1
ATOM 862 O O . ALA A 1 108 ? 14.780 -4.905 -20.673 1.00 93.75 108 ALA A O 1
ATOM 863 N N . ARG A 1 109 ? 14.702 -4.895 -18.431 1.00 92.69 109 ARG A N 1
ATOM 864 C CA . ARG A 1 109 ? 15.840 -5.810 -18.252 1.00 92.69 109 ARG A CA 1
ATOM 865 C C . ARG A 1 109 ? 15.533 -7.213 -18.767 1.00 92.69 109 ARG A C 1
ATOM 867 O O . ARG A 1 109 ? 16.356 -7.775 -19.475 1.00 92.69 109 ARG A O 1
ATOM 874 N N . THR A 1 110 ? 14.349 -7.740 -18.461 1.00 91.44 110 THR A N 1
ATOM 875 C CA . THR A 1 110 ? 13.898 -9.054 -18.946 1.00 91.44 110 THR A CA 1
ATOM 876 C C . THR A 1 110 ? 13.850 -9.074 -20.469 1.00 91.44 110 THR A C 1
ATOM 878 O O . THR A 1 110 ? 14.385 -9.979 -21.092 1.00 91.44 110 THR A O 1
ATOM 881 N N . GLU A 1 111 ? 13.269 -8.039 -21.073 1.00 89.69 111 GLU A N 1
ATOM 882 C CA . GLU A 1 111 ? 13.122 -7.900 -22.519 1.00 89.69 111 GLU A CA 1
ATOM 883 C C . GLU A 1 111 ? 14.478 -7.893 -23.253 1.00 89.69 111 GLU A C 1
ATOM 885 O O . GLU A 1 111 ? 14.585 -8.460 -24.335 1.00 89.69 111 GLU A O 1
ATOM 890 N N . ARG A 1 112 ? 15.545 -7.357 -22.651 1.00 94.56 112 ARG A N 1
ATOM 891 C CA . ARG A 1 112 ? 16.899 -7.395 -23.240 1.00 94.56 112 ARG A CA 1
ATOM 892 C C . ARG A 1 112 ? 17.532 -8.786 -23.278 1.00 94.56 112 ARG A C 1
ATOM 894 O O . ARG A 1 112 ? 18.462 -8.990 -24.048 1.00 94.56 112 ARG A O 1
ATOM 901 N N . LEU A 1 113 ? 17.067 -9.716 -22.444 1.00 94.50 113 LEU A N 1
ATOM 902 C CA . LEU A 1 113 ? 17.588 -11.085 -22.392 1.00 94.50 113 LEU A CA 1
ATOM 903 C C . LEU A 1 113 ? 16.903 -12.015 -23.398 1.00 94.50 113 LEU A C 1
ATOM 905 O O . LEU A 1 113 ? 17.348 -13.142 -23.591 1.00 94.50 113 LEU A O 1
ATOM 909 N N . LEU A 1 114 ? 15.800 -11.574 -24.005 1.00 94.00 114 LEU A N 1
ATOM 910 C CA . LEU A 1 114 ? 14.997 -12.408 -24.888 1.00 94.00 114 LEU A CA 1
ATOM 911 C C . LEU A 1 114 ? 15.465 -12.285 -26.335 1.00 94.00 114 LEU A C 1
ATOM 913 O O . LEU A 1 114 ? 15.721 -11.189 -26.835 1.00 94.00 114 LEU A O 1
ATOM 917 N N . SER A 1 115 ? 15.465 -13.409 -27.050 1.00 96.19 115 SER A N 1
ATOM 918 C CA . SER A 1 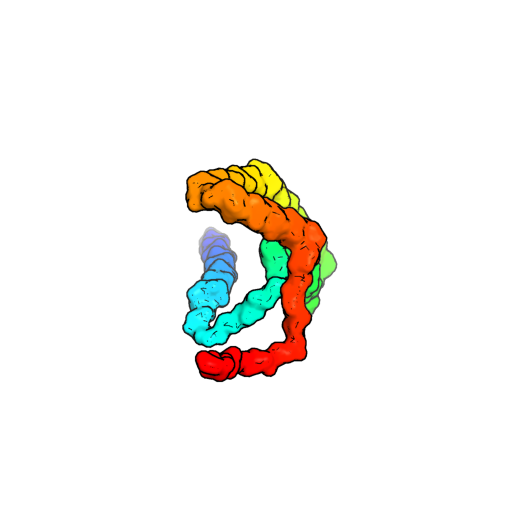115 ? 15.550 -13.386 -28.508 1.00 96.19 115 SER A CA 1
ATOM 919 C C . SER A 1 115 ? 14.317 -12.691 -29.119 1.00 96.19 115 SER A C 1
ATOM 921 O O . SER A 1 115 ? 13.258 -12.617 -28.478 1.00 96.19 115 SER A O 1
ATOM 923 N N . PRO A 1 116 ? 14.380 -12.223 -30.380 1.00 94.81 116 PRO A N 1
ATOM 924 C CA . PRO A 1 116 ? 13.232 -11.596 -31.042 1.00 94.81 116 PRO A CA 1
ATOM 925 C C . PRO A 1 116 ? 11.972 -12.478 -31.066 1.00 94.81 116 PRO A C 1
ATOM 927 O O . PRO A 1 116 ? 10.846 -11.989 -30.943 1.00 94.81 116 PRO A O 1
ATOM 930 N N . GLU A 1 117 ? 12.143 -13.796 -31.186 1.00 93.06 117 GLU A N 1
ATOM 931 C CA . GLU A 1 117 ? 11.028 -14.741 -31.150 1.00 93.06 117 GLU A CA 1
ATOM 932 C C . GLU A 1 117 ? 10.445 -14.893 -29.736 1.00 93.06 117 GLU A C 1
ATOM 934 O O . GLU A 1 117 ? 9.224 -14.842 -29.554 1.00 93.06 117 GLU A O 1
ATOM 939 N N . GLN A 1 118 ? 11.302 -15.016 -28.719 1.00 92.56 118 GLN A N 1
ATOM 940 C CA . GLN A 1 118 ? 10.881 -15.096 -27.318 1.00 92.56 118 GLN A CA 1
ATOM 941 C C . GLN A 1 118 ? 10.159 -13.818 -26.873 1.00 92.56 118 GLN A C 1
ATOM 943 O O . GLN A 1 118 ? 9.143 -13.894 -26.182 1.00 92.56 118 GLN A O 1
ATOM 948 N N . MET A 1 119 ? 10.611 -12.650 -27.337 1.00 94.12 119 MET A N 1
ATOM 949 C CA . MET A 1 119 ? 9.963 -11.356 -27.110 1.00 94.12 119 MET A CA 1
ATOM 950 C C . MET A 1 119 ? 8.512 -11.343 -27.598 1.00 94.12 119 MET A C 1
ATOM 952 O O . MET A 1 119 ? 7.611 -10.902 -26.880 1.00 94.12 119 MET A O 1
ATOM 956 N N . ARG A 1 120 ? 8.261 -11.844 -28.814 1.00 93.50 120 ARG A N 1
ATOM 957 C CA . ARG A 1 120 ? 6.905 -11.932 -29.377 1.00 93.50 120 ARG A CA 1
ATOM 958 C C . ARG A 1 120 ? 5.995 -12.802 -28.511 1.00 93.50 120 ARG A C 1
ATOM 960 O O . ARG A 1 120 ? 4.891 -12.372 -28.175 1.00 93.50 120 ARG A O 1
ATOM 967 N N . ARG A 1 121 ? 6.470 -13.984 -28.101 1.00 91.25 121 ARG A N 1
ATOM 968 C CA . ARG A 1 121 ? 5.717 -14.899 -27.221 1.00 91.25 121 ARG A CA 1
ATOM 969 C C . ARG A 1 121 ? 5.458 -14.271 -25.847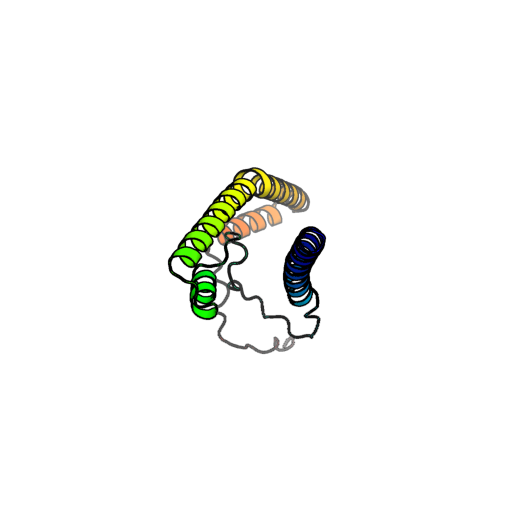 1.00 91.25 121 ARG A C 1
ATOM 971 O O . ARG A 1 121 ? 4.339 -14.339 -25.345 1.00 91.25 121 ARG A O 1
ATOM 978 N N . PHE A 1 122 ? 6.451 -13.590 -25.275 1.00 90.69 122 PHE A N 1
ATOM 979 C CA . PHE A 1 122 ? 6.337 -12.903 -23.987 1.00 90.69 122 PHE A CA 1
ATOM 980 C C . PHE A 1 122 ? 5.309 -11.760 -24.010 1.00 90.69 122 PHE A C 1
ATOM 982 O O . PHE A 1 122 ? 4.503 -11.621 -23.086 1.00 90.69 122 PHE A O 1
ATOM 989 N N . ARG A 1 123 ? 5.284 -10.957 -25.082 1.00 90.56 123 ARG A N 1
ATOM 990 C CA . ARG A 1 123 ? 4.286 -9.887 -25.258 1.00 90.56 123 ARG A CA 1
ATOM 991 C C . ARG A 1 123 ? 2.868 -10.445 -25.385 1.00 90.56 123 ARG A C 1
ATOM 993 O O . ARG A 1 123 ? 1.972 -9.946 -24.705 1.00 90.56 123 ARG A O 1
ATOM 1000 N N . ALA A 1 124 ? 2.684 -11.501 -26.179 1.00 89.75 124 ALA A N 1
ATOM 1001 C CA . ALA A 1 124 ? 1.395 -12.179 -26.324 1.00 89.75 124 ALA A CA 1
ATOM 1002 C C . ALA A 1 124 ? 0.907 -12.767 -24.988 1.00 89.75 124 ALA A C 1
ATOM 1004 O O . ALA A 1 124 ? -0.230 -12.526 -24.578 1.00 89.75 124 ALA A O 1
ATOM 1005 N N . PHE A 1 125 ? 1.796 -13.444 -24.252 1.00 87.56 125 PHE A N 1
ATOM 1006 C CA . PHE A 1 125 ? 1.507 -13.959 -22.913 1.00 87.56 125 PHE A CA 1
ATOM 1007 C C . PHE A 1 125 ? 1.013 -12.848 -21.976 1.00 87.56 125 PHE A C 1
ATOM 1009 O O . PHE A 1 125 ? -0.058 -12.956 -21.379 1.00 87.56 125 PHE A O 1
ATOM 1016 N N . ARG A 1 126 ? 1.725 -11.720 -21.903 1.00 86.19 126 ARG A N 1
ATOM 1017 C CA . ARG A 1 126 ? 1.318 -10.586 -21.059 1.00 86.19 126 ARG A CA 1
ATOM 1018 C C . ARG A 1 126 ? -0.025 -9.978 -21.448 1.00 86.19 126 ARG A C 1
ATOM 1020 O O . ARG A 1 126 ? -0.783 -9.570 -20.567 1.00 86.19 126 ARG A O 1
ATOM 1027 N N . GLN A 1 127 ? -0.300 -9.866 -22.743 1.00 87.38 127 GLN A N 1
ATOM 1028 C CA . GLN A 1 127 ? -1.569 -9.333 -23.228 1.00 87.38 127 GLN A CA 1
ATOM 1029 C C . GLN A 1 127 ? -2.734 -10.240 -22.811 1.00 87.38 127 GLN A C 1
ATOM 1031 O O . GLN A 1 127 ? -3.730 -9.736 -22.293 1.00 87.38 127 GLN A O 1
ATOM 1036 N N . SER A 1 128 ? -2.567 -11.562 -22.920 1.00 81.94 128 SER A N 1
ATOM 1037 C CA . SER A 1 128 ? -3.570 -12.538 -22.470 1.00 81.94 128 SER A CA 1
ATOM 1038 C C . SER A 1 128 ? -3.819 -12.482 -20.955 1.00 81.94 128 SER A C 1
ATOM 1040 O O . SER A 1 128 ? -4.964 -12.551 -20.507 1.00 81.94 128 SER A O 1
ATOM 1042 N N . TYR A 1 129 ? -2.765 -12.261 -20.160 1.00 77.31 129 TYR A N 1
ATOM 1043 C CA . TYR A 1 129 ? -2.872 -12.124 -18.706 1.00 77.31 129 TYR A CA 1
ATOM 1044 C C . TYR A 1 129 ? -3.624 -10.846 -18.305 1.00 77.31 129 TYR A C 1
ATOM 1046 O O . TYR A 1 129 ? -4.487 -10.876 -17.431 1.00 77.31 129 TYR A O 1
ATOM 1054 N N . ARG A 1 130 ? -3.353 -9.721 -18.984 1.00 78.19 130 ARG A N 1
ATOM 1055 C CA . ARG A 1 130 ? -4.061 -8.447 -18.761 1.00 78.19 130 ARG A CA 1
ATOM 1056 C C . ARG A 1 130 ? -5.543 -8.513 -19.117 1.00 78.19 130 ARG A C 1
ATOM 1058 O O . ARG A 1 130 ? -6.346 -7.872 -18.453 1.00 78.19 130 ARG A O 1
ATOM 1065 N N . GLN A 1 131 ? -5.896 -9.270 -20.151 1.00 77.06 131 GLN A N 1
ATOM 1066 C CA . GLN A 1 131 ? -7.283 -9.437 -20.590 1.00 77.06 131 GLN A CA 1
ATOM 1067 C C . GLN A 1 131 ? -8.043 -10.502 -19.779 1.00 77.06 131 GLN A C 1
ATOM 1069 O O . GLN A 1 131 ? -9.172 -10.836 -20.125 1.00 77.06 131 GLN A O 1
ATOM 1074 N N . GLY A 1 132 ? -7.441 -11.062 -18.719 1.00 66.81 132 GLY A N 1
ATOM 1075 C CA . GLY A 1 132 ? -8.071 -12.095 -17.893 1.00 66.81 132 GLY A CA 1
ATOM 1076 C C . GLY A 1 132 ? -8.346 -13.405 -18.641 1.00 66.81 132 GLY A C 1
ATOM 1077 O O . GLY A 1 132 ? -9.096 -14.245 -18.148 1.00 66.81 132 GLY A O 1
ATOM 1078 N N . GLN A 1 133 ? -7.747 -13.596 -19.823 1.00 58.19 133 GLN A N 1
ATOM 1079 C CA . GLN A 1 133 ? -7.944 -14.791 -20.648 1.00 58.19 133 GLN A CA 1
ATOM 1080 C C . GLN A 1 133 ? -7.241 -16.020 -20.060 1.00 58.19 133 GLN A C 1
ATOM 1082 O O . GLN A 1 133 ? -7.638 -17.148 -20.336 1.00 58.19 133 GLN A O 1
ATOM 1087 N N . PHE A 1 134 ? -6.272 -15.824 -19.160 1.00 50.72 134 PHE A N 1
ATOM 1088 C CA . PHE A 1 134 ? -5.806 -16.871 -18.253 1.00 50.72 134 PHE A CA 1
ATOM 1089 C C . PHE A 1 134 ? -6.810 -17.067 -17.103 1.00 50.72 134 PHE A C 1
ATOM 1091 O O . PHE A 1 134 ? -6.548 -16.743 -15.944 1.00 50.72 134 PHE A O 1
ATOM 1098 N N . ARG A 1 135 ? -7.969 -17.658 -17.411 1.00 54.56 135 ARG A N 1
ATOM 1099 C CA . ARG A 1 135 ? -8.662 -18.488 -16.422 1.00 54.56 135 ARG A CA 1
ATOM 1100 C C . ARG A 1 135 ? -7.786 -19.723 -16.264 1.00 54.56 135 ARG A C 1
ATOM 1102 O O . ARG A 1 135 ? -7.757 -20.568 -17.152 1.00 54.56 135 ARG A O 1
ATOM 1109 N N . GLY A 1 136 ? -6.997 -19.786 -15.190 1.00 51.50 136 GLY A N 1
ATOM 1110 C CA . GLY A 1 136 ? -6.271 -21.012 -14.851 1.00 51.50 136 GLY A CA 1
ATOM 1111 C C . GLY A 1 136 ? -7.219 -22.221 -14.898 1.00 51.50 136 GLY A C 1
ATOM 1112 O O . GLY A 1 136 ? -8.432 -22.029 -14.754 1.00 51.50 136 GLY A O 1
ATOM 1113 N N . PRO A 1 137 ? -6.705 -23.447 -15.115 1.00 44.16 137 PRO A N 1
ATOM 1114 C CA . PRO A 1 137 ? -7.555 -24.632 -15.160 1.00 44.16 137 PRO A CA 1
ATOM 1115 C C . PRO A 1 137 ? -8.479 -24.636 -13.934 1.00 44.16 137 PRO A C 1
ATOM 1117 O O . PRO A 1 137 ? -8.015 -24.272 -12.844 1.00 44.16 137 PRO A O 1
ATOM 1120 N N . PRO A 1 138 ? -9.777 -24.966 -14.093 1.00 41.97 138 PRO A N 1
ATOM 1121 C CA . PRO A 1 138 ? -10.722 -24.955 -12.986 1.00 41.97 138 PRO A CA 1
ATOM 1122 C C . PRO A 1 138 ? -10.134 -25.786 -11.845 1.00 41.97 138 PRO A C 1
ATOM 1124 O O . PRO A 1 138 ? -9.919 -26.990 -11.979 1.00 41.97 138 PRO A O 1
ATOM 1127 N N . ARG A 1 139 ? -9.791 -25.123 -10.734 1.00 54.00 139 ARG A N 1
ATOM 1128 C CA . ARG A 1 139 ? -9.283 -25.793 -9.535 1.00 54.00 139 ARG A CA 1
ATOM 1129 C C . ARG A 1 139 ? -10.426 -26.616 -8.953 1.00 54.00 139 ARG A C 1
ATOM 1131 O O . ARG A 1 139 ? -11.243 -26.091 -8.209 1.00 54.00 139 ARG A O 1
ATOM 1138 N N . GLY A 1 140 ? -10.491 -27.884 -9.348 1.00 48.56 140 GLY A N 1
ATOM 1139 C CA . GLY A 1 140 ? -11.562 -28.787 -8.939 1.00 48.56 140 GLY A CA 1
ATOM 1140 C C . GLY A 1 140 ? -11.323 -30.271 -9.213 1.00 48.56 140 GLY A C 1
ATOM 1141 O O . GLY A 1 140 ? -12.265 -31.046 -9.104 1.00 48.56 140 GLY A O 1
ATOM 1142 N N . ARG A 1 141 ? -10.102 -30.712 -9.547 1.00 43.97 141 ARG A N 1
ATOM 1143 C CA . ARG A 1 141 ? -9.794 -32.150 -9.567 1.00 43.97 141 ARG A CA 1
ATOM 1144 C C . ARG A 1 141 ? -8.343 -32.398 -9.140 1.00 43.97 141 ARG A C 1
ATOM 1146 O O . ARG A 1 141 ? -7.447 -31.845 -9.776 1.00 43.97 141 ARG A O 1
ATOM 1153 N N . PRO A 1 142 ? -8.086 -33.190 -8.084 1.00 44.50 142 PRO A N 1
ATOM 1154 C CA . PRO A 1 142 ? -6.754 -33.708 -7.816 1.00 44.50 142 PRO A CA 1
ATOM 1155 C C . PRO A 1 142 ? -6.419 -34.721 -8.919 1.00 44.50 142 PRO A C 1
ATOM 1157 O O . PRO A 1 142 ? -6.808 -35.881 -8.853 1.00 44.50 142 PRO A O 1
ATOM 1160 N N . GLY A 1 143 ? -5.778 -34.250 -9.989 1.00 41.12 143 GLY A N 1
ATOM 1161 C CA . GLY A 1 143 ? -5.083 -35.108 -10.943 1.00 41.12 143 GLY A CA 1
ATOM 1162 C C . GLY A 1 143 ? -3.730 -35.463 -10.341 1.00 41.12 143 GLY A C 1
ATOM 1163 O O . GLY A 1 143 ? -2.986 -34.559 -9.962 1.00 41.12 143 GLY A O 1
ATOM 1164 N N . GLY A 1 144 ? -3.475 -36.759 -10.170 1.00 46.31 144 GLY A N 1
ATOM 1165 C CA . GLY A 1 144 ? -2.251 -37.305 -9.592 1.00 46.31 144 GLY A CA 1
ATOM 1166 C C . GLY A 1 144 ? -0.978 -36.927 -10.362 1.00 46.31 144 GLY A C 1
ATOM 1167 O O . GLY A 1 144 ? -1.041 -36.228 -11.375 1.00 46.31 144 GLY A O 1
ATOM 1168 N N . PRO A 1 145 ? 0.194 -37.354 -9.861 1.00 49.47 145 PRO A N 1
ATOM 1169 C CA . PRO A 1 145 ? 1.464 -37.108 -10.534 1.00 49.47 145 PRO A CA 1
ATOM 1170 C C . PRO A 1 145 ? 1.406 -37.605 -11.988 1.00 49.47 145 PRO A C 1
ATOM 1172 O O . PRO A 1 145 ? 0.763 -38.623 -12.242 1.00 49.47 145 PRO A O 1
ATOM 1175 N N . PRO A 1 146 ? 2.043 -36.897 -12.939 1.00 49.78 146 PRO A N 1
ATOM 1176 C CA . PRO A 1 146 ? 2.079 -37.336 -14.325 1.00 49.78 146 PRO A CA 1
ATOM 1177 C C . PRO A 1 146 ? 2.721 -38.721 -14.386 1.00 49.78 146 PRO A C 1
ATOM 1179 O O . PRO A 1 146 ? 3.837 -38.910 -13.888 1.00 49.78 146 PRO A O 1
ATOM 1182 N N . ASP A 1 147 ? 1.996 -39.677 -14.967 1.00 49.75 147 ASP A N 1
ATOM 1183 C CA . ASP A 1 147 ? 2.540 -40.983 -15.299 1.00 49.75 147 ASP A CA 1
ATOM 1184 C C . ASP A 1 147 ? 3.834 -40.782 -16.086 1.00 49.75 147 ASP A C 1
ATOM 1186 O O . ASP A 1 147 ? 3.9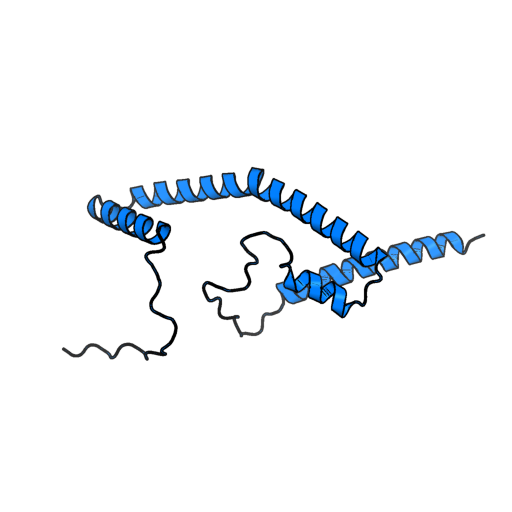27 -39.976 -17.017 1.00 49.75 147 ASP A O 1
ATOM 1190 N N . ARG A 1 148 ? 4.869 -41.479 -15.618 1.00 52.75 148 ARG A N 1
ATOM 1191 C CA . ARG A 1 148 ? 6.173 -41.544 -16.264 1.00 52.75 148 ARG A CA 1
ATOM 1192 C C . ARG A 1 148 ? 5.981 -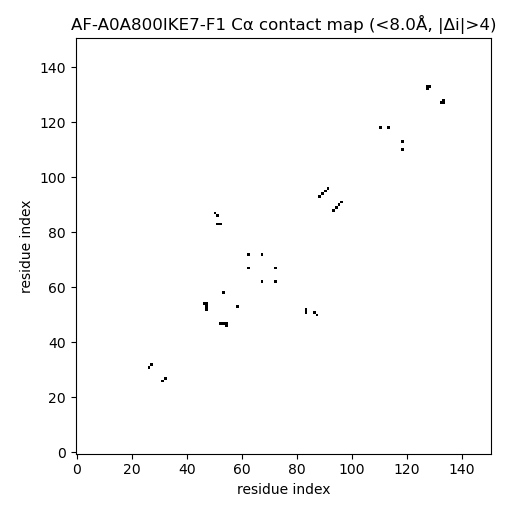41.922 -17.729 1.00 52.75 148 ARG A C 1
ATOM 1194 O O . ARG A 1 148 ? 5.230 -42.843 -18.023 1.00 52.75 148 ARG A O 1
ATOM 1201 N N . PHE A 1 149 ? 6.716 -41.216 -18.585 1.00 45.94 149 PHE A N 1
ATOM 1202 C CA . PHE A 1 149 ? 7.032 -41.546 -19.972 1.00 45.94 149 PHE A CA 1
ATOM 1203 C C . PHE A 1 149 ? 6.785 -43.022 -20.318 1.00 45.94 149 PHE A C 1
ATOM 1205 O O . PHE A 1 149 ? 7.542 -43.899 -19.901 1.00 45.94 149 PHE A O 1
ATOM 1212 N N . GLY A 1 150 ? 5.713 -43.264 -21.068 1.00 43.09 150 GLY A N 1
ATOM 1213 C CA . GLY A 1 150 ? 5.567 -44.431 -21.918 1.00 43.09 150 GLY A CA 1
ATOM 1214 C C . GLY A 1 150 ? 5.829 -43.982 -23.346 1.00 43.09 150 GLY A C 1
ATOM 1215 O O . GLY A 1 150 ? 4.974 -43.316 -23.919 1.00 43.09 150 GLY A O 1
ATOM 1216 N N . GLU A 1 151 ? 7.046 -44.248 -23.816 1.00 38.09 151 GLU A N 1
ATOM 1217 C CA . GLU A 1 151 ? 7.461 -44.695 -25.159 1.00 38.09 151 GLU A CA 1
ATOM 1218 C C . GLU A 1 151 ? 8.992 -44.791 -25.189 1.00 38.09 151 GLU A C 1
ATOM 1220 O O . GLU A 1 151 ? 9.666 -43.800 -24.818 1.00 38.09 151 GLU A O 1
#

pLDDT: mean 70.54, std 19.45, range [34.16, 96.19]

Secondary structure (DSSP, 8-state):
--HHHHHHHHHHHHHHHHHHHHHHHHHHHHH---SS------TTS--HHHHSSPPHHHHHHHHHHTT--HHHHHHHHHHHHHHHHHHHHHIIIIIHHHHHHHHHHHHHHHHHTS-HHHHHHHHHHHHHHHTT----S-S-----SPPP---

Radius of gyration: 25.25 Å; Cα contacts (8 Å, |Δi|>4): 23; chains: 1; bounding box: 41×61×79 Å

Solvent-accessible surface area (backbone atoms only — not comparable to full-atom values): 9292 Å² total; per-residue (Å²): 143,65,68,67,64,53,50,54,52,48,49,53,50,49,56,49,50,52,53,49,50,55,52,48,50,56,48,45,66,74,71,62,73,78,70,92,66,78,78,82,76,51,100,77,49,83,73,61,79,83,68,77,52,78,53,68,77,54,54,54,48,50,48,66,72,64,68,55,50,76,68,53,45,52,53,51,52,50,54,51,52,51,53,46,52,54,48,50,50,48,40,62,72,50,48,47,57,52,52,50,51,52,52,51,52,53,46,56,56,53,57,74,76,43,53,78,68,52,44,53,54,51,52,52,52,52,52,38,54,75,69,56,67,66,67,67,76,79,91,80,70,94,72,73,81,80,78,73,90,87,130

Sequence (151 aa):
MESSRWTAGLLLIVTFALGLSIGFIVHSQLFTSGDGRRPQGGPGGPNIGREGLIPPPLRERINEKLDLTPEQREEFDRIFEDHRRQTMVLRRDIIQPQQQTLTDSLRARTERLLSPEQMRRFRAFRQSYRQGQFRGPPRGRPGGPPDRFGE